Protein AF-A0A3D6BLI2-F1 (afdb_monomer_lite)

Structure (mmCIF, N/CA/C/O backbone):
data_AF-A0A3D6BLI2-F1
#
_entry.id   AF-A0A3D6BLI2-F1
#
loop_
_atom_site.group_PDB
_atom_site.id
_atom_site.type_symbol
_atom_site.label_atom_id
_atom_site.label_alt_id
_atom_site.label_comp_id
_atom_site.label_asym_id
_atom_site.label_entity_id
_atom_site.label_seq_id
_atom_site.pdbx_PDB_ins_code
_atom_site.Cartn_x
_atom_site.Cartn_y
_atom_site.Cartn_z
_atom_site.occupancy
_atom_site.B_iso_or_equiv
_atom_site.auth_seq_id
_atom_site.auth_comp_id
_atom_site.auth_asym_id
_atom_site.auth_atom_id
_atom_site.pdbx_PDB_model_num
ATOM 1 N N . MET A 1 1 ? -1.287 19.576 -14.533 1.00 48.78 1 MET A N 1
ATOM 2 C CA . MET A 1 1 ? -1.249 19.425 -13.070 1.00 48.78 1 MET A CA 1
ATOM 3 C C . MET A 1 1 ? -0.954 17.966 -12.843 1.00 48.78 1 MET A C 1
ATOM 5 O O . MET A 1 1 ? -1.728 17.144 -13.315 1.00 48.78 1 MET A O 1
ATOM 9 N N . GLU A 1 2 ? 0.226 17.670 -12.318 1.00 62.84 2 GLU A N 1
ATOM 10 C CA . GLU A 1 2 ? 0.594 16.312 -11.916 1.00 62.84 2 GLU A CA 1
ATOM 11 C C . GLU A 1 2 ? -0.269 15.971 -10.701 1.00 62.84 2 GLU A C 1
ATOM 13 O O . GLU A 1 2 ? -0.400 16.811 -9.806 1.00 62.84 2 GLU A O 1
ATOM 18 N N . LYS A 1 3 ? -0.963 14.833 -10.735 1.00 70.25 3 LYS A N 1
ATOM 19 C CA . LYS A 1 3 ? -1.835 14.425 -9.630 1.00 70.25 3 LYS A CA 1
ATOM 20 C C . LYS A 1 3 ? -0.951 13.927 -8.498 1.00 70.25 3 LYS A C 1
ATOM 22 O O . LYS A 1 3 ? 0.015 13.215 -8.749 1.00 70.25 3 LYS A O 1
ATOM 27 N N . ASN A 1 4 ? -1.274 14.280 -7.260 1.00 79.06 4 ASN A N 1
ATOM 28 C CA . ASN A 1 4 ? -0.598 13.652 -6.126 1.00 79.06 4 ASN A CA 1
ATOM 29 C C . ASN A 1 4 ? -1.090 12.202 -5.935 1.00 79.06 4 ASN A C 1
ATOM 31 O O . ASN A 1 4 ? -2.113 11.790 -6.490 1.00 79.06 4 ASN A O 1
ATOM 35 N N . ILE A 1 5 ? -0.379 11.426 -5.113 1.00 80.00 5 ILE A N 1
ATOM 36 C CA . ILE A 1 5 ? -0.686 10.006 -4.861 1.00 80.00 5 ILE A CA 1
ATOM 37 C C . ILE A 1 5 ? -2.129 9.814 -4.360 1.00 80.00 5 ILE A C 1
ATOM 39 O O . ILE A 1 5 ? -2.792 8.834 -4.703 1.00 80.00 5 ILE A O 1
ATOM 43 N N . VAL A 1 6 ? -2.641 10.759 -3.569 1.00 80.75 6 VAL A N 1
ATOM 44 C CA . VAL A 1 6 ? -3.995 10.693 -3.004 1.00 80.75 6 VAL A CA 1
ATOM 45 C C . VAL A 1 6 ? -5.055 10.972 -4.072 1.00 80.75 6 VAL A C 1
ATOM 47 O O . VAL A 1 6 ? -6.062 10.271 -4.128 1.00 80.75 6 VAL A O 1
ATOM 50 N N . GLU A 1 7 ? -4.825 11.946 -4.952 1.00 83.25 7 GLU A N 1
ATOM 51 C CA . GLU A 1 7 ? -5.691 12.255 -6.096 1.00 83.25 7 GLU A CA 1
ATOM 52 C C . GLU A 1 7 ? -5.744 11.096 -7.096 1.00 83.25 7 GLU A C 1
ATOM 54 O O . GLU A 1 7 ? -6.812 10.751 -7.597 1.00 83.25 7 GLU A O 1
ATOM 59 N N . LEU A 1 8 ? -4.608 10.446 -7.348 1.00 84.75 8 LEU A N 1
ATOM 60 C CA . LEU A 1 8 ? -4.544 9.256 -8.192 1.00 84.75 8 LEU A CA 1
ATOM 61 C C . LEU A 1 8 ? -5.334 8.081 -7.588 1.00 84.75 8 LEU A C 1
ATOM 63 O O . LEU A 1 8 ? -6.075 7.393 -8.296 1.00 84.75 8 LEU A O 1
ATOM 67 N N . ALA A 1 9 ? -5.216 7.872 -6.273 1.00 83.69 9 ALA A N 1
ATOM 68 C CA . ALA A 1 9 ? -5.985 6.853 -5.564 1.00 83.69 9 ALA A CA 1
ATOM 69 C C . ALA A 1 9 ? -7.493 7.162 -5.555 1.00 83.69 9 ALA A C 1
ATOM 71 O O . ALA A 1 9 ? -8.304 6.247 -5.674 1.00 83.69 9 ALA A O 1
ATOM 72 N N . LEU A 1 10 ? -7.874 8.439 -5.465 1.00 83.38 10 LEU A N 1
ATOM 73 C CA . LEU A 1 10 ? -9.264 8.895 -5.564 1.00 83.38 10 LEU A CA 1
ATOM 74 C C . LEU A 1 10 ? -9.884 8.606 -6.936 1.00 83.38 10 LEU A C 1
ATOM 76 O O . LEU A 1 10 ? -11.042 8.197 -7.009 1.00 83.38 10 LEU A O 1
ATOM 80 N N . ASP A 1 11 ? -9.110 8.777 -8.006 1.00 84.88 11 ASP A N 1
ATOM 81 C CA . ASP A 1 11 ? -9.562 8.524 -9.377 1.00 84.88 11 ASP A CA 1
ATOM 82 C C . ASP A 1 11 ? -9.590 7.035 -9.749 1.00 84.88 11 ASP A C 1
ATOM 84 O O . ASP A 1 11 ? -10.096 6.672 -10.813 1.00 84.88 11 ASP A O 1
ATOM 88 N N . THR A 1 12 ? -9.081 6.161 -8.877 1.00 84.94 12 THR A N 1
ATOM 89 C CA . THR A 1 12 ? -9.042 4.714 -9.092 1.00 84.94 12 THR A CA 1
ATOM 90 C C . THR A 1 12 ? -10.119 4.033 -8.239 1.00 84.94 12 THR A C 1
ATOM 92 O O . THR A 1 12 ? -9.931 3.873 -7.032 1.00 84.94 12 THR A O 1
ATOM 95 N N . PRO A 1 13 ? -11.240 3.557 -8.822 1.00 86.12 13 PRO A N 1
ATOM 96 C CA . PRO A 1 13 ? -12.345 2.971 -8.054 1.00 86.12 13 PRO A CA 1
ATOM 97 C C . PRO A 1 13 ? -11.934 1.785 -7.172 1.00 86.12 13 PRO A C 1
ATOM 99 O O . PRO A 1 13 ? -12.505 1.567 -6.105 1.00 86.12 13 PRO A O 1
ATOM 102 N N . GLU A 1 14 ? -10.917 1.030 -7.591 1.00 86.31 14 GLU A N 1
ATOM 103 C CA . GLU A 1 14 ? -10.371 -0.105 -6.841 1.00 86.31 14 GLU A CA 1
ATOM 104 C C . GLU A 1 14 ? -9.579 0.299 -5.588 1.00 86.31 14 GLU A C 1
ATOM 106 O O . GLU A 1 14 ? -9.281 -0.569 -4.769 1.00 86.31 14 GLU A O 1
ATOM 111 N N . LEU A 1 15 ? -9.258 1.586 -5.420 1.00 87.69 15 LEU A N 1
ATOM 112 C CA . LEU A 1 15 ? -8.501 2.142 -4.294 1.00 87.69 15 LEU A CA 1
ATOM 113 C C . LEU A 1 15 ? -9.369 3.005 -3.364 1.00 87.69 15 LEU A C 1
ATOM 115 O O . LEU A 1 15 ? -8.859 3.608 -2.419 1.00 87.69 15 LEU A O 1
ATOM 119 N N . SER A 1 16 ? -10.690 3.036 -3.556 1.00 87.81 16 SER A N 1
ATOM 120 C CA . SER A 1 16 ? -11.600 3.828 -2.716 1.00 87.81 16 SER A CA 1
ATOM 121 C C . SER A 1 16 ? -11.471 3.507 -1.218 1.00 87.81 16 SER A C 1
ATOM 123 O O . SER A 1 16 ? -11.575 4.396 -0.372 1.00 87.81 16 SER A O 1
ATOM 125 N N . THR A 1 17 ? -11.200 2.242 -0.877 1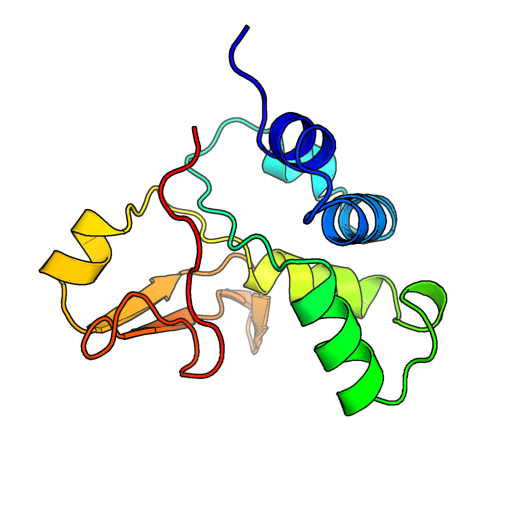.00 88.94 17 THR A N 1
ATOM 126 C CA . THR A 1 17 ? -10.995 1.795 0.513 1.00 88.94 17 THR A CA 1
ATOM 127 C C . THR A 1 17 ? -9.675 2.308 1.088 1.00 88.94 17 THR A C 1
ATOM 129 O O . THR A 1 17 ? -9.623 2.668 2.263 1.00 88.94 17 THR A O 1
ATOM 132 N N . LEU A 1 18 ? -8.629 2.422 0.261 1.00 88.38 18 LEU A N 1
ATOM 133 C CA . LEU A 1 18 ? -7.350 3.013 0.657 1.00 88.38 18 LEU A CA 1
ATOM 134 C C . LEU A 1 18 ? -7.514 4.490 1.017 1.00 88.38 18 LEU A C 1
ATOM 136 O O . LEU A 1 18 ? -7.012 4.929 2.047 1.00 88.38 18 LEU A O 1
ATOM 140 N N . VAL A 1 19 ? -8.252 5.251 0.208 1.00 87.44 19 VAL A N 1
ATOM 141 C CA . VAL A 1 19 ? -8.506 6.675 0.480 1.00 87.44 19 VAL A CA 1
ATOM 142 C C . VAL A 1 19 ? -9.299 6.860 1.775 1.00 87.44 19 VAL A C 1
ATOM 144 O O . VAL A 1 19 ? -8.973 7.728 2.592 1.00 87.44 19 VAL A O 1
ATOM 147 N N . ALA A 1 20 ? -10.315 6.021 1.993 1.00 88.38 20 ALA A N 1
ATOM 148 C CA . ALA A 1 20 ? -11.069 6.015 3.241 1.00 88.38 20 ALA A CA 1
ATOM 149 C C . ALA A 1 20 ? -10.162 5.688 4.439 1.00 88.38 20 ALA A C 1
ATOM 151 O O . ALA A 1 20 ? -10.246 6.349 5.473 1.00 88.38 20 ALA A O 1
ATOM 152 N N . ALA A 1 21 ? -9.251 4.722 4.290 1.00 87.69 21 ALA A N 1
ATOM 153 C CA . ALA A 1 21 ? -8.281 4.376 5.320 1.00 87.69 21 ALA A CA 1
ATOM 154 C C . ALA A 1 21 ? -7.300 5.525 5.614 1.00 87.69 21 ALA A C 1
ATOM 156 O O . ALA A 1 21 ? -7.106 5.870 6.776 1.00 87.69 21 ALA A O 1
ATOM 157 N N . LEU A 1 22 ? -6.742 6.166 4.582 1.00 86.38 22 LEU A N 1
ATOM 158 C CA . LEU A 1 22 ? -5.834 7.314 4.714 1.00 86.38 22 LEU A CA 1
ATOM 159 C C . LEU A 1 22 ? -6.490 8.501 5.420 1.00 86.38 22 LEU A C 1
ATOM 161 O O . LEU A 1 22 ? -5.833 9.199 6.186 1.00 86.38 22 LEU A O 1
ATOM 165 N N . SER A 1 23 ? -7.786 8.707 5.182 1.00 85.56 23 SER A N 1
ATOM 166 C CA . SER A 1 23 ? -8.564 9.770 5.825 1.00 85.56 23 SER A CA 1
ATOM 167 C C . SER A 1 23 ? -8.886 9.473 7.295 1.00 85.56 23 SER A C 1
ATOM 169 O O . SER A 1 23 ? -9.134 10.402 8.060 1.00 85.56 23 SER A O 1
ATOM 171 N N . ARG A 1 24 ? -8.906 8.192 7.695 1.00 86.50 24 ARG A N 1
ATOM 172 C CA . ARG A 1 24 ? -9.149 7.756 9.084 1.00 86.50 24 ARG A CA 1
ATOM 173 C C . ARG A 1 24 ? -7.869 7.576 9.892 1.00 86.50 24 ARG A C 1
ATOM 175 O O . ARG A 1 24 ? -7.933 7.590 11.114 1.00 86.50 24 ARG A O 1
ATOM 182 N N . ALA A 1 25 ? -6.743 7.340 9.232 1.00 85.12 25 ALA A N 1
ATOM 183 C CA . ALA A 1 25 ? -5.478 7.110 9.900 1.00 85.12 25 ALA A CA 1
ATOM 184 C C . ALA A 1 25 ? -4.957 8.377 10.595 1.00 85.12 25 ALA A C 1
ATOM 186 O O . ALA A 1 25 ? -5.048 9.495 10.082 1.00 85.12 25 ALA A O 1
ATOM 187 N N . ASP A 1 26 ? -4.371 8.172 11.766 1.00 78.12 26 ASP A N 1
ATOM 188 C CA . ASP A 1 26 ? -3.679 9.187 12.540 1.00 78.12 26 ASP A CA 1
ATOM 189 C C . ASP A 1 26 ? -2.350 9.591 11.876 1.00 78.12 26 ASP A C 1
ATOM 191 O O . ASP A 1 26 ? -1.757 8.871 11.073 1.00 78.12 26 ASP A O 1
ATOM 195 N N . GLY A 1 27 ? -1.851 10.783 12.208 1.00 73.44 27 GLY A N 1
ATOM 196 C CA . GLY A 1 27 ? -0.555 11.257 11.704 1.00 73.44 27 GLY A CA 1
ATOM 197 C C . GLY A 1 27 ? -0.598 11.930 10.330 1.00 73.44 27 GLY A C 1
ATOM 198 O O . GLY A 1 27 ? 0.454 12.258 9.788 1.00 73.44 27 GLY A O 1
ATOM 199 N N . ASN A 1 28 ? -1.794 12.210 9.799 1.00 77.69 28 ASN A N 1
ATOM 200 C CA . ASN A 1 28 ? -1.985 13.022 8.593 1.00 77.69 28 ASN A CA 1
ATOM 201 C C . ASN A 1 28 ? -1.236 12.463 7.367 1.00 77.69 28 ASN A C 1
ATOM 203 O O . ASN A 1 28 ? -0.528 13.184 6.657 1.00 77.69 28 ASN A O 1
ATOM 207 N N . LEU A 1 29 ? -1.407 11.160 7.117 1.00 80.88 29 LEU A N 1
ATOM 208 C CA . LEU A 1 29 ? -0.772 10.477 5.987 1.00 80.88 29 LEU A CA 1
ATOM 209 C C . LEU A 1 29 ? -1.125 11.112 4.640 1.00 80.88 29 LEU A C 1
ATOM 211 O O . LEU A 1 29 ? -0.280 11.138 3.756 1.00 80.88 29 LEU A O 1
ATOM 215 N N . VAL A 1 30 ? -2.332 11.666 4.491 1.00 82.19 30 VAL A N 1
ATOM 216 C CA . VAL A 1 30 ? -2.740 12.390 3.278 1.00 82.19 30 VAL A CA 1
ATOM 217 C C . VAL A 1 30 ? -1.765 13.525 2.968 1.00 82.19 30 VAL A C 1
ATOM 219 O O . VAL A 1 30 ? -1.265 13.605 1.847 1.00 82.19 30 VAL A O 1
ATOM 222 N N . ASN A 1 31 ? -1.427 14.364 3.952 1.00 81.06 31 ASN A N 1
ATOM 223 C CA . ASN A 1 31 ? -0.470 15.447 3.734 1.00 81.06 31 ASN A CA 1
ATOM 224 C C . ASN A 1 31 ? 0.966 14.936 3.579 1.00 81.06 31 ASN A C 1
ATOM 226 O O . ASN A 1 31 ? 1.723 15.526 2.815 1.00 81.06 31 ASN A O 1
ATOM 230 N N . VAL A 1 32 ? 1.345 13.856 4.273 1.00 80.75 32 VAL A N 1
ATOM 231 C CA . VAL A 1 32 ? 2.680 13.246 4.132 1.00 80.75 32 VAL A CA 1
ATOM 232 C C . VAL A 1 32 ? 2.887 12.723 2.710 1.00 80.75 32 VAL A C 1
ATOM 234 O O . VAL A 1 32 ? 3.889 13.049 2.081 1.00 80.75 32 VAL A O 1
ATOM 237 N N . LEU A 1 33 ? 1.911 11.983 2.178 1.00 79.44 33 LEU A N 1
ATOM 238 C CA . LEU A 1 33 ? 1.935 11.422 0.824 1.00 79.44 33 LEU A CA 1
ATOM 239 C C . LEU A 1 33 ? 1.705 12.467 -0.273 1.00 79.44 33 LEU A C 1
ATOM 241 O O . LEU A 1 33 ? 2.025 12.218 -1.430 1.00 79.44 33 LEU A O 1
ATOM 245 N N . SER A 1 34 ? 1.168 13.633 0.087 1.00 79.69 34 SER A N 1
ATOM 246 C CA . SER A 1 34 ? 1.078 14.800 -0.800 1.00 79.69 34 SER A CA 1
ATOM 247 C C . SER A 1 34 ? 2.313 15.710 -0.715 1.00 79.69 34 SER A C 1
ATOM 249 O O . SER A 1 34 ? 2.366 16.735 -1.391 1.00 79.69 34 SER A O 1
ATOM 251 N N . GLY A 1 35 ? 3.277 15.391 0.156 1.00 76.44 35 GLY A N 1
ATOM 252 C CA . GLY A 1 35 ? 4.480 16.184 0.383 1.00 76.44 35 GLY A CA 1
ATOM 253 C C . GLY A 1 35 ? 5.571 15.963 -0.667 1.00 76.44 35 GLY A C 1
ATOM 254 O O . GLY A 1 35 ? 5.514 15.051 -1.487 1.00 76.44 35 GLY A O 1
ATOM 255 N N . ASN A 1 36 ? 6.618 16.791 -0.604 1.00 64.19 36 ASN A N 1
ATOM 256 C CA . ASN A 1 36 ? 7.768 16.692 -1.501 1.00 64.19 36 ASN A CA 1
ATOM 257 C C . ASN A 1 36 ? 8.733 15.599 -1.023 1.00 64.19 36 ASN A C 1
ATOM 259 O O . ASN A 1 36 ? 9.565 15.834 -0.146 1.00 64.19 36 ASN A O 1
ATOM 263 N N . GLY A 1 37 ? 8.646 14.418 -1.622 1.00 65.88 37 GLY A N 1
ATOM 264 C CA . GLY A 1 37 ? 9.621 13.351 -1.446 1.00 65.88 37 GLY A CA 1
ATOM 265 C C . GLY A 1 37 ? 9.380 12.228 -2.448 1.00 65.88 37 GLY A C 1
ATOM 266 O O . GLY A 1 37 ? 8.241 12.037 -2.874 1.00 65.88 37 GLY A O 1
ATOM 267 N N . PRO A 1 38 ? 10.425 11.486 -2.847 1.00 80.50 38 PRO A N 1
ATOM 268 C CA . PRO A 1 38 ? 10.213 10.249 -3.574 1.00 80.50 38 PRO A CA 1
ATOM 269 C C . PRO A 1 38 ? 9.552 9.241 -2.628 1.00 80.50 38 PRO A C 1
ATOM 271 O O . PRO A 1 38 ? 10.181 8.745 -1.688 1.00 80.50 38 PRO A O 1
ATOM 274 N N . PHE A 1 39 ? 8.271 8.971 -2.863 1.00 84.94 39 PHE A N 1
ATOM 275 C CA . PHE A 1 39 ? 7.502 7.976 -2.130 1.00 84.94 39 PHE A CA 1
ATOM 276 C C . PHE A 1 39 ? 6.985 6.932 -3.105 1.00 84.94 39 PHE A C 1
ATOM 278 O O . PHE A 1 39 ? 6.301 7.264 -4.069 1.00 84.94 39 PHE A O 1
ATOM 285 N N . THR A 1 40 ? 7.246 5.666 -2.800 1.00 86.62 40 THR A N 1
ATOM 286 C CA . THR A 1 40 ? 6.589 4.551 -3.479 1.00 86.62 40 THR A CA 1
ATOM 287 C C . THR A 1 40 ? 5.517 4.007 -2.546 1.00 86.62 40 THR A C 1
ATOM 289 O O . THR A 1 40 ? 5.827 3.505 -1.464 1.00 86.62 40 THR A O 1
ATOM 292 N N . VAL A 1 41 ? 4.247 4.133 -2.937 1.00 87.12 41 VAL A N 1
ATOM 293 C CA . VAL A 1 41 ? 3.109 3.652 -2.141 1.00 87.12 41 VAL A CA 1
ATOM 294 C C . VAL A 1 41 ? 2.591 2.347 -2.722 1.00 87.12 41 VAL A C 1
ATOM 296 O O . VAL A 1 41 ? 2.110 2.284 -3.851 1.00 87.12 41 VAL A O 1
ATOM 299 N N . LEU A 1 42 ? 2.651 1.296 -1.913 1.00 87.44 42 LEU A N 1
ATOM 300 C CA . LEU A 1 42 ? 2.023 0.017 -2.194 1.00 87.44 42 LEU A CA 1
ATOM 301 C C . LEU A 1 42 ? 0.527 0.164 -1.918 1.00 87.44 42 LEU A C 1
ATOM 303 O O . LEU A 1 42 ? 0.099 0.067 -0.775 1.00 87.44 42 LEU A O 1
ATOM 307 N N . ALA A 1 43 ? -0.264 0.448 -2.949 1.00 87.12 43 ALA A N 1
ATOM 308 C CA . ALA A 1 43 ? -1.695 0.706 -2.818 1.00 87.12 43 ALA A CA 1
ATOM 309 C C . ALA A 1 43 ? -2.517 -0.604 -2.859 1.00 87.12 43 ALA A C 1
ATOM 311 O O . ALA A 1 43 ? -2.737 -1.146 -3.945 1.00 87.12 43 ALA A O 1
ATOM 312 N N . PRO A 1 44 ? -2.984 -1.151 -1.716 1.00 86.38 44 PRO A N 1
ATOM 313 C CA . PRO A 1 44 ? -3.851 -2.326 -1.713 1.00 86.38 44 PRO A CA 1
ATOM 314 C C . PRO A 1 44 ? -5.220 -2.021 -2.327 1.00 86.38 44 PRO A C 1
ATOM 316 O O . PRO A 1 44 ? -5.830 -0.983 -2.062 1.00 86.38 44 PRO A O 1
ATOM 319 N N . THR A 1 45 ? -5.734 -2.973 -3.105 1.00 89.06 45 THR A N 1
ATOM 320 C CA . THR A 1 45 ? -7.075 -2.892 -3.691 1.00 89.06 45 THR A CA 1
ATOM 321 C C . THR A 1 45 ? -8.166 -3.105 -2.642 1.00 89.06 45 THR A C 1
ATOM 323 O O . THR A 1 45 ? -7.944 -3.684 -1.575 1.00 89.06 45 THR A O 1
ATOM 326 N N . ASN A 1 46 ? -9.397 -2.718 -2.977 1.00 89.12 46 ASN A N 1
ATOM 327 C CA . ASN A 1 46 ? -10.591 -2.993 -2.174 1.00 89.12 46 ASN A CA 1
ATOM 328 C C . ASN A 1 46 ? -10.717 -4.486 -1.808 1.00 89.12 46 ASN A C 1
ATOM 330 O O . ASN A 1 46 ? -11.116 -4.821 -0.694 1.00 89.12 46 ASN A O 1
ATOM 334 N N . ALA A 1 47 ? -10.330 -5.388 -2.719 1.00 87.81 47 ALA A N 1
ATOM 335 C CA . ALA A 1 47 ? -10.331 -6.828 -2.467 1.00 87.81 47 ALA A CA 1
ATOM 336 C C . ALA A 1 47 ? -9.287 -7.238 -1.414 1.00 87.81 47 ALA A C 1
ATOM 338 O O . ALA A 1 47 ? -9.596 -8.037 -0.530 1.00 87.81 47 ALA A O 1
ATOM 339 N N . ALA A 1 48 ? -8.082 -6.660 -1.462 1.00 86.56 48 ALA A N 1
ATOM 340 C CA . ALA A 1 48 ? -7.041 -6.907 -0.465 1.00 86.56 48 ALA A CA 1
ATOM 341 C C . ALA A 1 48 ? -7.456 -6.407 0.929 1.00 86.56 48 ALA A C 1
ATOM 343 O O . ALA A 1 48 ? -7.258 -7.112 1.918 1.00 86.56 48 ALA A O 1
ATOM 344 N N . PHE A 1 49 ? -8.108 -5.241 1.013 1.00 87.12 49 PHE A N 1
ATOM 345 C CA . PHE A 1 49 ? -8.691 -4.764 2.270 1.00 87.12 49 PHE A CA 1
ATOM 346 C C . PHE A 1 49 ? -9.780 -5.697 2.793 1.00 87.12 49 PHE A C 1
ATOM 348 O O . PHE A 1 49 ? -9.786 -6.018 3.978 1.00 87.12 49 PHE A O 1
ATOM 355 N N . SER A 1 50 ? -10.686 -6.161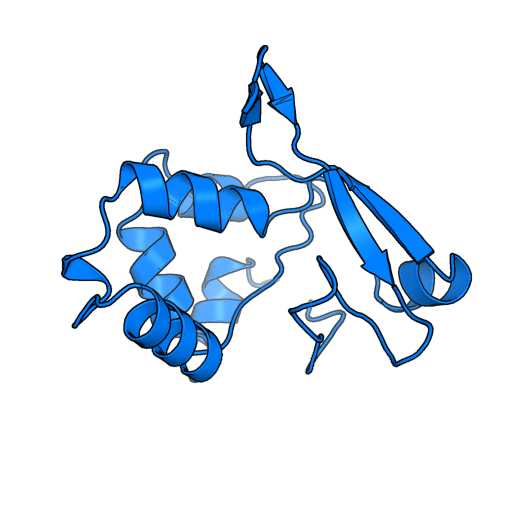 1.928 1.00 88.81 50 SER A N 1
ATOM 356 C CA . SER A 1 50 ? -11.733 -7.099 2.339 1.00 88.81 50 SER A CA 1
ATOM 357 C C . SER A 1 50 ? -11.152 -8.411 2.871 1.00 88.81 50 SER A C 1
ATOM 359 O O . SER A 1 50 ? -11.674 -8.939 3.850 1.00 88.81 50 SER A O 1
ATOM 361 N N . ALA A 1 51 ? -10.082 -8.923 2.253 1.00 88.38 51 ALA A N 1
ATOM 362 C CA . ALA A 1 51 ? -9.379 -10.111 2.730 1.00 88.38 51 ALA A CA 1
ATOM 363 C C . ALA A 1 51 ? -8.729 -9.865 4.100 1.00 88.38 51 ALA A C 1
ATOM 365 O O . ALA A 1 51 ? -8.958 -10.632 5.028 1.00 88.38 51 ALA A O 1
ATOM 366 N N . PHE A 1 52 ? -8.018 -8.743 4.266 1.00 85.62 52 PHE A N 1
ATOM 367 C CA . PHE A 1 52 ? -7.426 -8.359 5.550 1.00 85.62 52 PHE A CA 1
ATOM 368 C C . PHE A 1 52 ? -8.472 -8.258 6.670 1.00 85.62 52 PHE A C 1
ATOM 370 O O . PHE A 1 52 ? -8.255 -8.772 7.768 1.00 85.62 52 PHE A O 1
ATOM 377 N N . LEU A 1 53 ? -9.607 -7.607 6.404 1.00 88.06 53 LEU A N 1
ATOM 378 C CA . LEU A 1 53 ? -10.689 -7.462 7.377 1.00 88.06 53 LEU A CA 1
ATOM 379 C C . LEU A 1 53 ? -11.262 -8.830 7.772 1.00 88.06 53 LEU A C 1
ATOM 381 O O . LEU A 1 53 ? -11.395 -9.105 8.962 1.00 88.06 53 LEU A O 1
ATOM 385 N N . ALA A 1 54 ? -11.522 -9.704 6.794 1.00 88.38 54 ALA A N 1
ATOM 386 C CA . ALA A 1 54 ? -12.017 -11.056 7.044 1.00 88.38 54 ALA A CA 1
ATOM 387 C C . ALA A 1 54 ? -11.027 -11.898 7.869 1.00 88.38 54 ALA A C 1
ATOM 389 O O . ALA A 1 54 ? -11.433 -12.518 8.852 1.00 88.38 54 ALA A O 1
ATOM 390 N N . ASP A 1 55 ? -9.737 -11.860 7.525 1.00 87.38 55 ASP A N 1
ATOM 391 C CA . ASP A 1 55 ? -8.683 -12.616 8.212 1.00 87.38 55 ASP A CA 1
ATOM 392 C C . ASP A 1 55 ? -8.473 -12.154 9.662 1.00 87.38 55 ASP A C 1
ATOM 394 O O . ASP A 1 55 ? -8.128 -12.955 10.530 1.00 87.38 55 ASP A O 1
ATOM 398 N N . ASN A 1 56 ? -8.714 -10.870 9.946 1.00 85.12 56 ASN A N 1
ATOM 399 C CA . ASN A 1 56 ? -8.579 -10.292 11.286 1.00 85.12 56 ASN A CA 1
ATOM 400 C C . ASN A 1 56 ? -9.911 -10.218 12.058 1.00 85.12 56 ASN A C 1
ATOM 402 O O . ASN A 1 56 ? -9.942 -9.724 13.184 1.00 85.12 56 ASN A O 1
ATOM 406 N N . GLY A 1 57 ? -11.015 -10.705 11.481 1.00 87.25 57 GLY A N 1
ATOM 407 C CA . GLY A 1 57 ? -12.334 -10.697 12.120 1.00 87.25 57 GLY A CA 1
ATOM 408 C C . GLY A 1 57 ? -12.985 -9.313 12.232 1.00 87.25 57 GLY A C 1
ATOM 409 O O . GLY A 1 57 ? -13.910 -9.134 13.026 1.00 87.25 57 GLY A O 1
ATOM 410 N N . PHE A 1 58 ? -12.532 -8.335 11.447 1.00 87.38 58 PHE A N 1
ATOM 411 C CA . PHE A 1 58 ? -13.148 -7.015 11.364 1.00 87.38 58 PHE A CA 1
ATOM 412 C C . PHE A 1 58 ? -14.283 -7.020 10.333 1.00 87.38 58 PHE A C 1
ATOM 414 O O . PHE A 1 58 ? -14.130 -7.467 9.201 1.00 87.38 58 PHE A O 1
ATOM 421 N N . SER A 1 59 ? -15.439 -6.481 10.711 1.00 83.44 59 SER A N 1
ATOM 422 C CA . SER A 1 59 ? -16.605 -6.344 9.825 1.00 83.44 59 SER A CA 1
ATOM 423 C C . SER A 1 59 ? -16.498 -5.138 8.887 1.00 83.44 59 SER A C 1
ATOM 425 O O . SER A 1 59 ? -17.111 -5.121 7.823 1.00 83.44 59 SER A O 1
ATOM 427 N N . SER A 1 60 ? -15.738 -4.114 9.277 1.00 84.38 60 SER A N 1
ATOM 428 C CA . SER A 1 60 ? -15.469 -2.930 8.463 1.00 84.38 60 SER A CA 1
ATOM 429 C C . SER A 1 60 ? -14.156 -2.276 8.886 1.00 84.38 60 SER A C 1
ATOM 431 O O . SER A 1 60 ? -13.659 -2.522 9.988 1.00 84.38 60 SER A O 1
ATOM 433 N N . LEU A 1 61 ? -13.627 -1.387 8.036 1.00 83.81 61 LEU A N 1
ATOM 434 C CA . LEU A 1 61 ? -12.505 -0.515 8.402 1.00 83.81 61 LEU A CA 1
ATOM 435 C C . LEU A 1 61 ? -12.769 0.251 9.702 1.00 83.81 61 LEU A C 1
ATOM 437 O O . LEU A 1 61 ? -11.823 0.557 10.420 1.00 83.81 61 LEU A O 1
ATOM 441 N N . ASP A 1 62 ? -14.034 0.538 10.027 1.00 83.56 62 ASP A N 1
ATOM 442 C CA . ASP A 1 62 ? -14.375 1.319 11.212 1.00 83.56 62 ASP A CA 1
ATOM 443 C C . ASP A 1 62 ? -14.018 0.641 12.529 1.00 83.56 62 ASP A C 1
ATOM 445 O O . ASP A 1 62 ? -13.774 1.324 13.523 1.00 83.56 62 ASP A O 1
ATOM 449 N N . GLN A 1 63 ? -13.948 -0.689 12.521 1.00 86.56 63 GLN A N 1
ATOM 450 C CA . GLN A 1 63 ? -13.551 -1.483 13.679 1.00 86.56 63 GLN A CA 1
ATOM 451 C C . GLN A 1 63 ? -12.033 -1.560 13.859 1.00 86.56 63 GLN A C 1
ATOM 453 O O . GLN A 1 63 ? -11.575 -1.965 14.926 1.00 86.56 63 GLN A O 1
ATOM 458 N N . VAL A 1 64 ? -11.260 -1.175 12.840 1.00 84.69 64 VAL A N 1
ATOM 459 C CA . VAL A 1 64 ? -9.801 -1.135 12.917 1.00 84.69 64 VAL A CA 1
ATOM 460 C C . VAL A 1 64 ? -9.388 0.138 13.666 1.00 84.69 64 VAL A C 1
ATOM 462 O O . VAL A 1 64 ? -9.781 1.234 13.246 1.00 84.69 64 VAL A O 1
ATOM 465 N N . PRO A 1 65 ? -8.603 0.022 14.754 1.00 88.44 65 PRO A N 1
ATOM 466 C CA . PRO A 1 65 ? -8.056 1.174 15.464 1.00 88.44 65 PRO A CA 1
ATOM 467 C C . PRO A 1 65 ? -7.242 2.085 14.533 1.00 88.44 65 PRO A C 1
ATOM 469 O O . PRO A 1 65 ? -6.501 1.603 13.674 1.00 88.44 65 PRO A O 1
ATOM 472 N N . THR A 1 66 ? -7.392 3.403 14.674 1.00 86.44 66 THR A N 1
ATOM 473 C CA . THR A 1 66 ? -6.769 4.394 13.778 1.00 86.44 66 THR A CA 1
ATOM 474 C C . THR A 1 66 ? -5.247 4.417 13.901 1.00 86.44 66 THR A C 1
ATOM 476 O O . THR A 1 66 ? -4.554 4.576 12.897 1.00 86.44 66 THR A O 1
ATOM 479 N N . ASP A 1 67 ? -4.710 4.156 15.089 1.00 84.38 67 ASP A N 1
ATOM 480 C CA . ASP A 1 67 ? -3.280 4.009 15.366 1.00 84.38 67 ASP A CA 1
ATOM 481 C C . ASP A 1 67 ? -2.681 2.798 14.632 1.00 84.38 67 ASP A C 1
ATOM 483 O O . ASP A 1 67 ? -1.657 2.911 13.950 1.00 84.38 67 ASP A O 1
ATOM 487 N N . VAL A 1 68 ? -3.370 1.656 14.693 1.00 84.19 68 VAL A N 1
ATOM 488 C CA . VAL A 1 68 ? -3.001 0.436 13.964 1.00 84.19 68 VAL A CA 1
ATOM 489 C C . VAL A 1 68 ? -3.094 0.672 12.461 1.00 84.19 68 VAL A C 1
ATOM 491 O O . VAL A 1 68 ? -2.174 0.320 11.724 1.00 84.19 68 VAL A O 1
ATOM 494 N N . LEU A 1 69 ? -4.168 1.317 12.000 1.00 85.50 69 LEU A N 1
ATOM 495 C CA . LEU A 1 69 ? -4.356 1.656 10.593 1.00 85.50 69 LEU A CA 1
ATOM 496 C C . LEU A 1 69 ? -3.209 2.530 10.074 1.00 85.50 69 LEU A C 1
ATOM 498 O O . LEU A 1 69 ? -2.683 2.272 8.996 1.00 85.50 69 LEU A O 1
ATOM 502 N N . SER A 1 70 ? -2.772 3.506 10.866 1.00 85.62 70 SER A N 1
ATOM 503 C CA . SER A 1 70 ? -1.645 4.382 10.529 1.00 85.62 70 SER A CA 1
ATOM 504 C C . SER A 1 70 ? -0.357 3.595 10.341 1.00 85.62 70 SER A C 1
ATOM 506 O O . SER A 1 70 ? 0.314 3.754 9.327 1.00 85.62 70 SER A O 1
ATOM 508 N N . GLN A 1 71 ? -0.033 2.700 11.278 1.00 83.50 71 GLN A N 1
ATOM 509 C CA . GLN A 1 71 ? 1.160 1.855 11.180 1.00 83.50 71 GLN A CA 1
ATOM 510 C C . GLN A 1 71 ? 1.100 0.911 9.977 1.00 83.50 71 GLN A C 1
ATOM 512 O O . GLN A 1 71 ? 2.091 0.757 9.263 1.00 83.50 71 GLN A O 1
ATOM 517 N N . ILE A 1 72 ? -0.069 0.322 9.707 1.00 85.06 72 ILE A N 1
ATOM 518 C CA . ILE A 1 72 ? -0.275 -0.519 8.525 1.00 85.06 72 ILE A CA 1
ATOM 519 C C . ILE A 1 72 ? -0.044 0.299 7.256 1.00 85.06 72 ILE A C 1
ATOM 521 O O . ILE A 1 72 ? 0.705 -0.143 6.388 1.00 85.06 72 ILE A O 1
ATOM 525 N N . LEU A 1 73 ? -0.639 1.488 7.138 1.00 86.94 73 LEU A N 1
ATOM 526 C CA . LEU A 1 73 ? -0.475 2.336 5.958 1.00 86.94 73 LEU A CA 1
ATOM 527 C C . LEU A 1 73 ? 0.975 2.804 5.797 1.00 86.94 73 LEU A C 1
ATOM 529 O O . LEU A 1 73 ? 1.504 2.709 4.698 1.00 86.94 73 LEU A O 1
ATOM 533 N N . LEU A 1 74 ? 1.662 3.198 6.874 1.00 85.62 74 LEU A N 1
ATOM 534 C CA . LEU A 1 74 ? 3.093 3.534 6.835 1.00 85.62 74 LEU A CA 1
ATOM 535 C C . LEU A 1 74 ? 3.963 2.352 6.382 1.00 85.62 74 LEU A C 1
ATOM 537 O O . LEU A 1 74 ? 4.985 2.551 5.727 1.00 85.62 74 LEU A O 1
ATOM 541 N N . ASN A 1 75 ? 3.557 1.117 6.682 1.00 86.06 75 ASN A N 1
ATOM 542 C CA . ASN A 1 75 ? 4.252 -0.085 6.218 1.00 86.06 75 ASN A CA 1
ATOM 543 C C . ASN A 1 75 ? 4.047 -0.346 4.717 1.00 86.06 75 ASN A C 1
ATOM 545 O O . ASN A 1 75 ? 4.761 -1.151 4.133 1.00 86.06 75 ASN A O 1
ATOM 549 N N . HIS A 1 76 ? 3.089 0.333 4.088 1.00 87.50 76 HIS A N 1
ATOM 550 C CA . HIS A 1 76 ? 2.889 0.323 2.641 1.00 87.50 76 HIS A CA 1
ATOM 551 C C . HIS A 1 76 ? 3.600 1.487 1.940 1.00 87.50 76 HIS A C 1
ATOM 553 O O . HIS A 1 76 ? 3.559 1.574 0.717 1.00 87.50 76 HIS A O 1
ATOM 559 N N . VAL A 1 77 ? 4.262 2.375 2.682 1.00 87.50 77 VAL A N 1
ATOM 560 C CA . VAL A 1 77 ? 5.015 3.496 2.115 1.00 87.50 77 VAL A CA 1
ATOM 561 C C . VAL A 1 77 ? 6.498 3.164 2.162 1.00 87.50 77 VAL A C 1
ATOM 563 O O . VAL A 1 77 ? 7.050 2.903 3.228 1.00 87.50 77 VAL A O 1
ATOM 566 N N . ILE A 1 78 ? 7.159 3.211 1.014 1.00 86.69 78 ILE A N 1
ATOM 567 C CA . ILE A 1 78 ? 8.613 3.133 0.891 1.00 86.69 78 ILE A CA 1
ATOM 568 C C . ILE A 1 78 ? 9.121 4.560 0.689 1.00 86.69 78 ILE A C 1
ATOM 570 O O . ILE A 1 78 ? 8.699 5.251 -0.238 1.00 86.69 78 ILE A O 1
ATOM 574 N N . MET A 1 79 ? 10.034 5.012 1.553 1.00 82.00 79 MET A N 1
ATOM 575 C CA . MET A 1 79 ? 10.627 6.360 1.480 1.00 82.00 79 MET A CA 1
ATOM 576 C C . MET A 1 79 ? 11.771 6.416 0.453 1.00 82.00 79 MET A C 1
ATOM 578 O O . MET A 1 79 ? 12.899 6.802 0.767 1.00 82.00 79 MET A O 1
ATOM 582 N N . SER A 1 80 ? 11.504 5.924 -0.753 1.00 82.06 80 SER A N 1
ATOM 583 C CA . SER A 1 80 ? 12.432 5.872 -1.878 1.00 82.06 80 SER A CA 1
ATOM 584 C C . SER A 1 80 ? 11.641 5.716 -3.178 1.00 82.06 80 SER A C 1
ATOM 586 O O . SER A 1 80 ? 10.538 5.165 -3.167 1.00 82.06 80 SER A O 1
ATOM 588 N N . ASP A 1 81 ? 12.207 6.199 -4.279 1.00 83.38 81 ASP A N 1
ATOM 589 C CA . ASP A 1 81 ? 11.682 5.979 -5.625 1.00 83.38 81 ASP A CA 1
ATOM 590 C C . ASP A 1 81 ? 12.194 4.623 -6.102 1.00 83.38 81 ASP A C 1
ATOM 592 O O . ASP A 1 81 ? 13.401 4.436 -6.273 1.00 83.38 81 ASP A O 1
ATOM 596 N N . VAL A 1 82 ? 11.294 3.648 -6.179 1.00 84.19 82 VAL A N 1
ATOM 597 C CA . VAL A 1 82 ? 11.635 2.273 -6.524 1.00 84.19 82 VAL A CA 1
ATOM 598 C C . VAL A 1 82 ? 10.622 1.783 -7.540 1.00 84.19 82 VAL A C 1
ATOM 600 O O . VAL A 1 82 ? 9.469 1.516 -7.198 1.00 84.19 82 VAL A O 1
ATOM 603 N N . THR A 1 83 ? 11.068 1.629 -8.783 1.00 86.69 83 THR A N 1
ATOM 604 C CA . THR A 1 83 ? 10.211 1.112 -9.850 1.00 86.69 83 THR A CA 1
ATOM 605 C C . THR A 1 83 ? 10.169 -0.411 -9.830 1.00 86.69 83 THR A C 1
ATOM 607 O O . THR A 1 83 ? 11.070 -1.084 -9.312 1.00 86.69 83 THR A O 1
ATOM 610 N N . SER A 1 84 ? 9.152 -0.997 -10.461 1.00 85.44 84 SER A N 1
ATOM 611 C CA . SER A 1 84 ? 9.115 -2.448 -10.664 1.00 85.44 84 SER A CA 1
ATOM 612 C C . SER A 1 84 ? 10.344 -2.957 -11.418 1.00 85.44 84 SER A C 1
ATOM 614 O O . SER A 1 84 ? 10.846 -4.038 -11.113 1.00 85.44 84 SER A O 1
ATOM 616 N N . SER A 1 85 ? 10.869 -2.160 -12.352 1.00 86.06 85 SER A N 1
ATOM 617 C CA . SER A 1 85 ? 12.055 -2.507 -13.131 1.00 86.06 85 SER A CA 1
ATOM 618 C C . SER A 1 85 ? 13.320 -2.596 -12.273 1.00 86.06 85 SER A C 1
ATOM 620 O O . SER A 1 85 ? 14.093 -3.542 -12.438 1.00 86.06 85 SER A O 1
ATOM 622 N N . ASP A 1 86 ? 13.478 -1.700 -11.293 1.00 87.44 86 ASP A N 1
ATOM 623 C CA . ASP A 1 86 ? 14.593 -1.730 -10.340 1.00 87.44 86 ASP A CA 1
ATOM 624 C C . ASP A 1 86 ? 14.523 -2.972 -9.447 1.00 87.44 86 ASP A C 1
ATOM 626 O O . ASP A 1 86 ? 15.529 -3.649 -9.221 1.00 87.44 86 ASP A O 1
ATOM 630 N N . LEU A 1 87 ? 13.318 -3.316 -8.981 1.00 86.19 87 LEU A N 1
ATOM 631 C CA . LEU A 1 87 ? 13.088 -4.511 -8.165 1.00 86.19 87 LEU A CA 1
ATOM 632 C C . LEU A 1 87 ? 13.383 -5.790 -8.949 1.00 86.19 87 LEU A C 1
ATOM 634 O O . LEU A 1 87 ? 14.031 -6.696 -8.423 1.00 86.19 87 LEU A O 1
ATOM 638 N N . ILE A 1 88 ? 12.933 -5.861 -10.206 1.00 86.56 88 ILE A N 1
ATOM 639 C CA . ILE A 1 88 ? 13.169 -7.012 -11.087 1.00 86.56 88 ILE A CA 1
ATOM 640 C C . ILE A 1 88 ? 14.664 -7.163 -11.374 1.00 86.56 88 ILE A C 1
ATOM 642 O O . ILE A 1 88 ? 15.188 -8.274 -11.320 1.00 86.56 88 ILE A O 1
ATOM 646 N N . ALA A 1 89 ? 15.371 -6.058 -11.625 1.00 87.94 89 ALA A N 1
ATOM 647 C CA . ALA A 1 89 ? 16.818 -6.077 -11.816 1.00 87.94 89 ALA A CA 1
ATOM 648 C C . ALA A 1 89 ? 17.568 -6.542 -10.554 1.00 87.94 89 ALA A C 1
ATOM 650 O O . ALA A 1 89 ? 18.584 -7.232 -10.661 1.00 87.94 89 ALA A O 1
ATOM 651 N N . ALA A 1 90 ? 17.060 -6.205 -9.364 1.00 87.12 90 ALA A N 1
ATOM 652 C CA . ALA A 1 90 ? 17.614 -6.650 -8.088 1.00 87.12 90 ALA A CA 1
ATOM 653 C C . ALA A 1 90 ? 17.290 -8.120 -7.750 1.00 87.12 90 ALA A C 1
ATOM 655 O O . ALA A 1 90 ? 17.994 -8.735 -6.946 1.00 87.12 90 ALA A O 1
ATOM 656 N N . GLY A 1 91 ? 16.242 -8.703 -8.338 1.00 88.31 91 GLY A N 1
ATOM 657 C CA . GLY A 1 91 ? 15.810 -10.078 -8.084 1.00 88.31 91 GLY A CA 1
ATOM 658 C C . GLY A 1 91 ? 15.042 -10.225 -6.767 1.00 88.31 91 GLY A C 1
ATOM 659 O O . GLY A 1 91 ? 13.847 -10.511 -6.769 1.00 88.31 91 GLY A O 1
ATOM 660 N N . SER A 1 92 ? 15.700 -10.015 -5.630 1.00 88.56 92 SER A N 1
ATOM 661 C CA . SER A 1 92 ? 15.070 -10.054 -4.302 1.00 88.56 92 SER A CA 1
ATOM 662 C C . SER A 1 92 ? 15.878 -9.237 -3.301 1.00 88.56 92 SER A C 1
ATOM 664 O O . SER A 1 92 ? 17.104 -9.169 -3.410 1.00 88.56 92 SER A O 1
ATOM 666 N N . GLY A 1 93 ? 15.228 -8.655 -2.299 1.00 88.31 93 GLY A N 1
ATOM 667 C CA . GLY A 1 93 ? 15.915 -7.826 -1.318 1.00 88.31 93 GLY A CA 1
ATOM 668 C C . GLY A 1 93 ? 14.987 -7.208 -0.283 1.00 88.31 93 GLY A C 1
ATOM 669 O O . GLY A 1 93 ? 13.888 -7.694 -0.034 1.00 88.31 93 GLY A O 1
ATOM 670 N N . TYR A 1 94 ? 15.455 -6.127 0.338 1.00 86.06 94 TYR A N 1
ATOM 671 C CA . TYR A 1 94 ? 14.707 -5.389 1.349 1.00 86.06 94 TYR A CA 1
ATOM 672 C C . TYR A 1 94 ? 14.650 -3.906 0.983 1.00 86.06 94 TYR A C 1
ATOM 674 O O . TYR A 1 94 ? 15.687 -3.274 0.781 1.00 86.06 94 TYR A O 1
ATOM 682 N N . ALA A 1 95 ? 13.441 -3.353 0.926 1.00 84.81 95 ALA A N 1
ATOM 683 C CA . ALA A 1 95 ? 13.190 -1.923 0.800 1.00 84.81 95 ALA A CA 1
ATOM 684 C C . ALA A 1 95 ? 12.955 -1.310 2.187 1.00 84.81 95 ALA A C 1
ATOM 686 O O . ALA A 1 95 ? 12.415 -1.960 3.082 1.00 84.81 95 ALA A O 1
ATOM 687 N N . LYS A 1 96 ? 13.348 -0.050 2.389 1.00 80.25 96 LYS A N 1
ATOM 688 C CA . LYS A 1 96 ? 13.085 0.655 3.651 1.00 80.25 96 LYS A CA 1
ATOM 689 C C . LYS A 1 96 ? 11.659 1.208 3.648 1.00 80.25 96 LYS A C 1
ATOM 691 O O . LYS A 1 96 ? 11.365 2.132 2.890 1.00 80.25 96 LYS A O 1
ATOM 696 N N . GLY A 1 97 ? 10.793 0.644 4.484 1.00 80.38 97 GLY A N 1
ATOM 697 C CA . GLY A 1 97 ? 9.448 1.163 4.714 1.00 80.38 97 GLY A CA 1
ATOM 698 C C . GLY A 1 97 ? 9.454 2.439 5.561 1.00 80.38 97 GLY A C 1
ATOM 699 O O . GLY A 1 97 ? 10.480 2.835 6.114 1.00 80.38 97 GLY A O 1
ATOM 700 N N . SER A 1 98 ? 8.297 3.085 5.670 1.00 78.00 98 SER A N 1
ATOM 701 C CA . SER A 1 98 ? 8.088 4.278 6.496 1.00 78.00 98 SER A CA 1
ATOM 702 C C . SER A 1 98 ? 7.597 3.937 7.908 1.00 78.00 98 SER A C 1
ATOM 704 O O . SER A 1 98 ? 7.763 4.739 8.822 1.00 78.00 98 SER A O 1
ATOM 706 N N . ALA A 1 99 ? 7.058 2.730 8.123 1.00 76.12 99 ALA A N 1
ATOM 707 C CA . ALA A 1 99 ? 6.642 2.271 9.449 1.00 76.12 99 ALA A CA 1
ATOM 708 C C . ALA A 1 99 ? 7.821 2.163 10.424 1.00 76.12 99 ALA A C 1
ATOM 710 O O . ALA A 1 99 ? 8.924 1.754 10.046 1.00 76.12 99 ALA A O 1
ATOM 711 N N . THR A 1 100 ? 7.565 2.495 11.689 1.00 74.06 100 THR A N 1
ATOM 712 C CA . THR A 1 100 ? 8.564 2.490 12.763 1.00 74.06 100 THR A CA 1
ATOM 713 C C . THR A 1 100 ? 8.397 1.236 13.616 1.00 74.06 100 THR A C 1
ATOM 715 O O . THR A 1 100 ? 7.356 1.019 14.230 1.00 74.06 100 THR A O 1
ATOM 718 N N . GLY A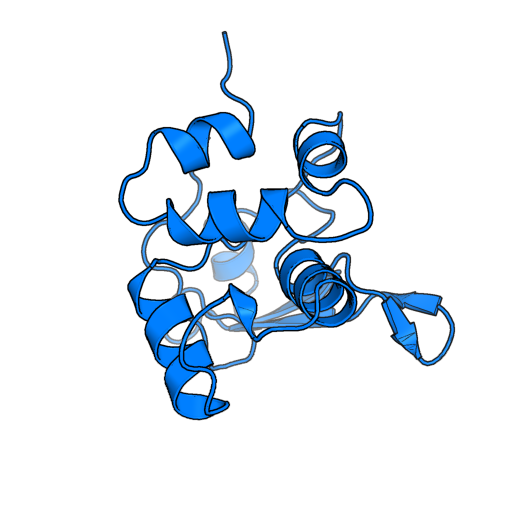 1 101 ? 9.428 0.396 13.643 1.00 68.56 101 GLY A N 1
ATOM 719 C CA . GLY A 1 101 ? 9.526 -0.785 14.493 1.00 68.56 101 GLY A CA 1
ATOM 720 C C . GLY A 1 101 ? 10.180 -0.491 15.846 1.00 68.56 101 GLY A C 1
ATOM 721 O O . GLY A 1 101 ? 10.350 0.656 16.259 1.00 68.56 101 GLY A O 1
ATOM 722 N N . ALA A 1 102 ? 10.570 -1.550 16.557 1.00 67.06 102 ALA A N 1
ATOM 723 C CA . ALA A 1 102 ? 11.214 -1.430 17.863 1.00 67.06 102 ALA A CA 1
ATOM 724 C C . ALA A 1 102 ? 12.524 -0.615 17.791 1.00 67.06 102 ALA A C 1
ATOM 726 O O . ALA A 1 102 ? 13.381 -0.879 16.949 1.00 67.06 102 ALA A O 1
ATOM 727 N N . GLY A 1 103 ? 12.689 0.345 18.708 1.00 67.94 103 GLY A N 1
ATOM 728 C CA . GLY A 1 103 ? 13.898 1.173 18.808 1.00 67.94 103 GLY A CA 1
ATOM 729 C C . GLY A 1 103 ? 14.008 2.283 17.758 1.00 67.94 103 GLY A C 1
ATOM 730 O O . GLY A 1 103 ? 15.124 2.611 17.358 1.00 67.94 103 GLY A O 1
ATOM 731 N N . ASP A 1 104 ? 12.873 2.817 17.294 1.00 68.50 104 ASP A N 1
ATOM 732 C CA . ASP A 1 104 ? 12.782 3.908 16.310 1.00 68.50 104 ASP A CA 1
ATOM 733 C C . ASP A 1 104 ? 13.419 3.586 14.944 1.00 68.50 104 ASP A C 1
ATOM 735 O O . ASP A 1 104 ? 13.800 4.475 14.184 1.00 68.50 104 ASP A O 1
ATOM 739 N N . GLN A 1 105 ? 13.538 2.296 14.613 1.00 74.50 105 GLN A N 1
ATOM 740 C CA . GLN A 1 105 ? 14.076 1.835 13.333 1.00 74.50 105 GLN A CA 1
ATOM 741 C C . GLN A 1 105 ? 12.960 1.610 12.321 1.00 74.50 105 GLN A C 1
ATOM 743 O O . GLN A 1 105 ? 11.925 1.034 12.651 1.00 74.50 105 GLN A O 1
ATOM 748 N N . ASN A 1 106 ? 13.183 1.997 11.067 1.00 78.50 106 ASN A N 1
ATOM 749 C CA . ASN A 1 106 ? 12.222 1.701 10.012 1.00 78.50 106 ASN A CA 1
ATOM 750 C C . ASN A 1 106 ? 12.124 0.196 9.737 1.00 78.50 106 ASN A C 1
ATOM 752 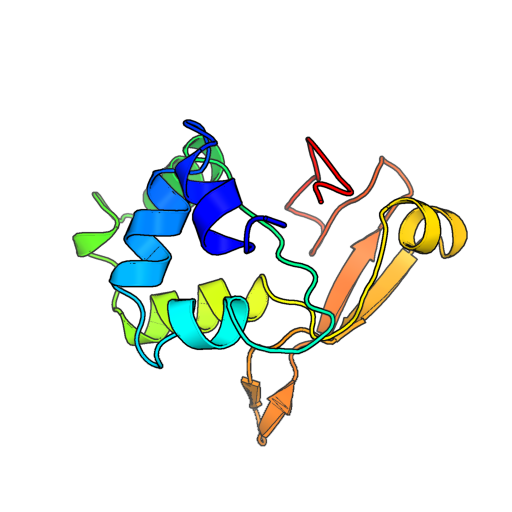O O . ASN A 1 106 ? 13.131 -0.514 9.662 1.00 78.50 106 ASN A O 1
ATOM 756 N N . ILE A 1 107 ? 10.895 -0.275 9.533 1.00 82.00 107 ILE A N 1
ATOM 757 C CA . ILE A 1 107 ? 10.623 -1.654 9.139 1.00 82.00 107 ILE A CA 1
ATOM 758 C C . ILE A 1 107 ? 11.093 -1.853 7.698 1.00 82.00 107 ILE A C 1
ATOM 760 O O . ILE A 1 107 ? 10.813 -1.053 6.805 1.00 82.00 107 ILE A O 1
ATOM 764 N N . SER A 1 108 ? 11.838 -2.932 7.475 1.00 83.44 108 SER A N 1
ATOM 765 C CA . SER A 1 108 ? 12.238 -3.345 6.133 1.00 83.44 108 SER A CA 1
ATOM 766 C C . SER A 1 108 ? 11.136 -4.189 5.500 1.00 83.44 108 SER A C 1
ATOM 768 O O . SER A 1 108 ? 10.641 -5.128 6.119 1.00 83.44 108 SER A O 1
ATOM 7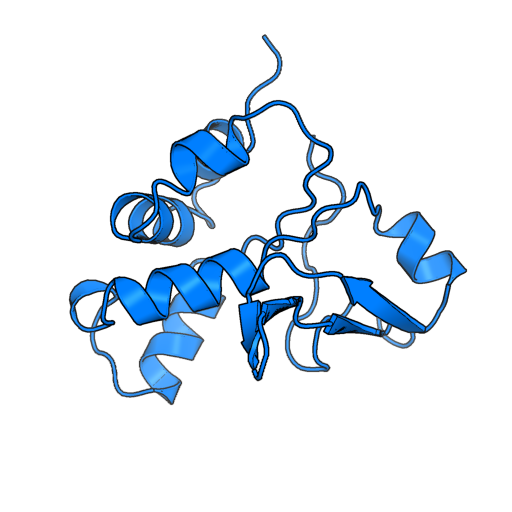70 N N . ILE A 1 109 ? 10.781 -3.872 4.260 1.00 85.69 109 ILE A N 1
ATOM 771 C CA . ILE A 1 109 ? 9.807 -4.604 3.455 1.00 85.69 109 ILE A CA 1
ATOM 772 C C . ILE A 1 109 ? 10.588 -5.552 2.556 1.00 85.69 109 ILE A C 1
ATOM 774 O O . ILE A 1 109 ? 11.387 -5.114 1.728 1.00 85.69 109 ILE A O 1
ATOM 778 N N . PHE A 1 110 ? 10.376 -6.852 2.725 1.00 87.75 110 PHE A N 1
ATOM 779 C CA . PHE A 1 110 ? 10.991 -7.836 1.843 1.00 87.75 110 PHE A CA 1
ATOM 780 C C . PHE A 1 110 ? 10.319 -7.781 0.473 1.00 87.75 110 PHE A C 1
ATOM 782 O O . PHE A 1 110 ? 9.089 -7.755 0.405 1.00 87.75 110 PHE A O 1
ATOM 789 N N . PHE A 1 111 ? 11.102 -7.807 -0.601 1.00 89.38 111 PHE A N 1
ATOM 790 C CA . PHE A 1 111 ? 10.592 -7.971 -1.953 1.00 89.38 111 PHE A CA 1
ATOM 791 C C . PHE A 1 111 ? 11.248 -9.159 -2.656 1.00 89.38 111 PHE A C 1
ATOM 793 O O . PHE A 1 111 ? 12.435 -9.436 -2.482 1.00 89.38 111 PHE A O 1
ATOM 800 N N . ASP A 1 112 ? 10.464 -9.838 -3.482 1.00 89.44 112 ASP A N 1
ATOM 801 C CA . ASP A 1 112 ? 10.899 -10.942 -4.331 1.00 89.44 112 ASP A CA 1
ATOM 802 C C . ASP A 1 112 ? 10.275 -10.763 -5.712 1.00 89.44 112 ASP A C 1
ATOM 804 O O . ASP A 1 112 ? 9.092 -10.446 -5.823 1.00 89.44 112 ASP A O 1
ATOM 808 N N . THR A 1 113 ? 11.070 -10.939 -6.761 1.00 87.38 113 THR A N 1
ATOM 809 C CA . THR A 1 113 ? 10.634 -10.827 -8.157 1.00 87.38 113 THR A CA 1
ATOM 810 C C . THR A 1 113 ? 10.707 -12.144 -8.924 1.00 87.38 113 THR A C 1
ATOM 812 O O . THR A 1 113 ? 10.341 -12.193 -10.098 1.00 87.38 113 THR A O 1
ATOM 815 N N . THR A 1 114 ? 11.076 -13.243 -8.253 1.00 83.44 114 THR A N 1
ATOM 816 C CA . THR A 1 114 ? 11.168 -14.592 -8.838 1.00 83.44 114 THR A CA 1
ATOM 817 C C . THR A 1 114 ? 9.862 -15.023 -9.513 1.00 83.44 114 THR A C 1
ATOM 819 O O . THR A 1 114 ? 9.889 -15.707 -10.531 1.00 83.44 114 THR A O 1
ATOM 822 N N . ASN A 1 115 ? 8.712 -14.596 -8.976 1.00 79.25 115 ASN A N 1
ATOM 823 C CA . ASN A 1 115 ? 7.376 -14.865 -9.523 1.00 79.25 115 ASN A CA 1
ATOM 824 C C . ASN A 1 115 ? 6.581 -13.562 -9.736 1.00 79.25 115 ASN A C 1
ATOM 826 O O . ASN A 1 115 ? 5.413 -13.467 -9.349 1.00 79.25 115 ASN A O 1
ATOM 830 N N . GLY A 1 116 ? 7.235 -12.549 -10.315 1.00 82.19 116 GLY A N 1
ATOM 831 C CA . GLY A 1 116 ? 6.713 -11.182 -10.397 1.00 82.19 116 GLY A CA 1
ATOM 832 C C . GLY A 1 116 ? 6.929 -10.410 -9.095 1.00 82.19 116 GLY A C 1
ATOM 833 O O . GLY A 1 116 ? 7.296 -11.001 -8.083 1.00 82.19 116 GLY A O 1
ATOM 834 N N . VAL A 1 117 ? 6.726 -9.089 -9.121 1.00 85.38 117 VAL A N 1
ATOM 835 C CA . VAL A 1 117 ? 7.002 -8.226 -7.962 1.00 85.38 117 VAL A CA 1
ATOM 836 C C . VAL A 1 117 ? 6.055 -8.561 -6.812 1.00 85.38 117 VAL A C 1
ATOM 838 O O . VAL A 1 117 ? 4.838 -8.363 -6.892 1.00 85.38 117 VAL A O 1
ATOM 841 N N . ARG A 1 118 ? 6.632 -9.079 -5.730 1.00 86.56 118 ARG A N 1
ATOM 842 C CA . ARG A 1 118 ? 5.939 -9.459 -4.504 1.00 86.56 118 ARG A CA 1
ATOM 843 C C . ARG A 1 118 ? 6.571 -8.789 -3.303 1.00 86.56 118 ARG A C 1
ATOM 845 O O . ARG A 1 118 ? 7.788 -8.691 -3.227 1.00 86.56 118 ARG A O 1
ATOM 852 N N . PHE A 1 119 ? 5.740 -8.415 -2.338 1.00 85.94 119 PHE A N 1
ATOM 853 C CA . PHE A 1 119 ? 6.155 -7.841 -1.065 1.00 85.94 119 PHE A CA 1
ATOM 854 C C . PHE A 1 119 ? 5.733 -8.739 0.101 1.00 85.94 119 PHE A C 1
ATOM 856 O O . PHE A 1 119 ? 4.637 -9.308 0.115 1.00 85.94 119 PHE A O 1
ATOM 863 N N . ASN A 1 120 ? 6.629 -8.892 1.078 1.00 82.88 120 ASN A N 1
ATOM 864 C CA . ASN A 1 120 ? 6.463 -9.714 2.282 1.00 82.88 120 ASN A CA 1
ATOM 865 C C . ASN A 1 120 ? 5.996 -11.156 2.002 1.00 82.88 120 ASN A C 1
ATOM 867 O O . ASN A 1 120 ? 5.318 -11.762 2.826 1.00 82.88 120 ASN A O 1
ATOM 871 N N . ASN A 1 121 ? 6.330 -11.698 0.824 1.00 76.44 121 ASN A N 1
ATOM 872 C CA . ASN A 1 121 ? 5.925 -13.027 0.347 1.00 76.44 121 ASN A CA 1
ATOM 873 C C . ASN A 1 121 ? 4.398 -13.293 0.332 1.00 76.44 121 ASN A C 1
ATOM 875 O O . ASN A 1 121 ? 3.972 -14.432 0.150 1.00 76.44 121 ASN A O 1
ATOM 879 N N . ALA A 1 122 ? 3.574 -12.256 0.504 1.00 73.50 122 ALA A N 1
ATOM 880 C CA . ALA A 1 122 ? 2.120 -12.362 0.622 1.00 73.50 122 ALA A CA 1
ATOM 881 C C . ALA A 1 122 ? 1.392 -11.468 -0.391 1.00 73.50 122 ALA A C 1
ATOM 883 O O . ALA A 1 122 ? 0.414 -11.898 -0.998 1.00 73.50 122 ALA A O 1
ATOM 884 N N . ALA A 1 123 ? 1.888 -10.249 -0.615 1.00 80.19 123 ALA A N 1
ATOM 885 C CA . ALA A 1 123 ? 1.286 -9.298 -1.541 1.00 80.19 123 ALA A CA 1
ATOM 886 C C . ALA A 1 123 ? 1.959 -9.385 -2.915 1.00 80.19 123 ALA A C 1
ATOM 888 O O . ALA A 1 123 ? 3.183 -9.360 -3.003 1.00 80.19 123 ALA A O 1
ATOM 889 N N . SER A 1 124 ? 1.176 -9.458 -3.991 1.00 82.44 124 SER A N 1
ATOM 890 C CA . SER A 1 124 ? 1.663 -9.350 -5.373 1.00 82.44 124 SER A CA 1
ATOM 891 C C . SER A 1 124 ? 1.201 -8.044 -6.002 1.00 82.44 124 SER A C 1
ATOM 893 O O . SER A 1 124 ? 0.045 -7.659 -5.830 1.00 82.44 124 SER A O 1
ATOM 895 N N . VAL A 1 125 ? 2.075 -7.401 -6.770 1.00 82.06 125 VAL A N 1
ATOM 896 C CA . VAL A 1 125 ? 1.744 -6.172 -7.494 1.00 82.06 125 VAL A CA 1
ATOM 897 C C . VAL A 1 125 ? 0.968 -6.514 -8.766 1.00 82.06 125 VAL A C 1
ATOM 899 O O . VAL A 1 125 ? 1.463 -7.251 -9.616 1.00 82.06 125 VAL A O 1
ATOM 902 N N . SER A 1 126 ? -0.253 -5.989 -8.896 1.00 81.69 126 SER A N 1
ATOM 903 C CA . SER A 1 126 ? -1.089 -6.133 -10.100 1.00 81.69 126 SER A CA 1
ATOM 904 C C . SER A 1 126 ? -0.825 -5.040 -11.134 1.00 81.69 126 SER A C 1
ATOM 906 O O . SER A 1 126 ? -0.864 -5.288 -12.336 1.00 81.69 126 SER A O 1
ATOM 908 N N . THR A 1 127 ? -0.555 -3.823 -10.671 1.00 80.75 127 THR A N 1
ATOM 909 C CA . THR A 1 127 ? -0.219 -2.668 -11.501 1.00 80.75 127 THR A CA 1
ATOM 910 C C . THR A 1 127 ? 0.911 -1.924 -10.816 1.00 80.75 127 THR A C 1
ATOM 912 O O . THR A 1 127 ? 0.818 -1.623 -9.627 1.00 80.75 127 THR A O 1
ATOM 915 N N . ALA A 1 128 ? 1.991 -1.689 -11.552 1.00 82.44 128 ALA A N 1
ATOM 916 C CA . ALA A 1 128 ? 3.181 -1.021 -11.051 1.00 82.44 128 ALA A CA 1
ATOM 917 C C . ALA A 1 128 ? 3.414 0.301 -11.785 1.00 82.44 128 ALA A C 1
ATOM 919 O O . ALA A 1 128 ? 2.869 0.502 -12.869 1.00 82.44 128 ALA A O 1
ATOM 920 N N . ASP A 1 129 ? 4.253 1.152 -11.192 1.00 80.00 129 ASP A N 1
ATOM 921 C CA . ASP A 1 129 ? 4.794 2.365 -11.815 1.00 80.00 129 ASP A CA 1
ATOM 922 C C . ASP A 1 129 ? 3.706 3.337 -12.318 1.00 80.00 129 ASP A C 1
ATOM 924 O O . ASP A 1 129 ? 3.769 3.851 -13.434 1.00 80.00 129 ASP A O 1
ATOM 928 N N . ILE A 1 130 ? 2.675 3.567 -11.494 1.00 78.50 130 ILE A N 1
ATOM 929 C CA . ILE A 1 130 ? 1.622 4.548 -11.787 1.00 78.50 130 ILE A CA 1
ATOM 930 C C . ILE A 1 130 ? 2.107 5.937 -11.351 1.00 78.50 130 ILE A C 1
ATOM 932 O O . ILE A 1 130 ? 2.411 6.133 -10.174 1.00 78.50 130 ILE A O 1
ATOM 936 N N . VAL A 1 131 ? 2.158 6.872 -12.304 1.00 69.44 131 VAL A N 1
ATOM 937 C CA . VAL A 1 131 ? 2.596 8.271 -12.137 1.00 69.44 131 VAL A CA 1
ATOM 938 C C . VAL A 1 131 ? 1.517 9.258 -12.563 1.00 69.44 131 VAL A C 1
ATOM 940 O O . VAL A 1 131 ? 0.755 8.938 -13.507 1.00 69.44 131 VAL A O 1
#

pLDDT: mean 82.81, std 6.4, range [48.78, 89.44]

Radius of gyration: 14.41 Å; chains: 1; bounding box: 34×34×32 Å

Sequence (131 aa):
MEKNIVELALDTPELSTLVAALSRADGNLVNVLSGNGPFTVLAPTNAAFSAFLADNGFSSLDQVPTDVLSQIL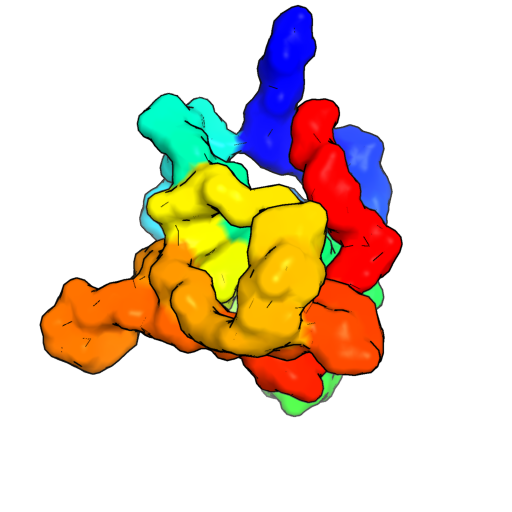LNHVIMSDVTSSDLIAAGSGYAKGSATGAGDQNISIFFDTTNGVRFNNAASVSTADIV

InterPro domains:
  IPR000782 FAS1 domain [PF02469] (14-130)
  IPR000782 FAS1 domain [PS50213] (2-131)
  IPR036378 FAS1 domain superfamily [G3DSA:2.30.180.10] (1-131)
  IPR036378 FAS1 domain superfamily [SSF82153] (3-130)
  IPR050904 Cell adhesion and biosynthesis-related protein [PTHR10900] (11-130)

Foldseek 3Di:
DDDFPLRVLVVDPQQPLVNVLCVLAPPNVVVVSRDPAQKDFQRHGPVRVVVVCVVVVHPGPVPPDNPNSNLVRQQRIFRHNAWQVNLVVVQWDWTFTRHADPPRGTDTWTWHCPPHTDTPNPDHDPDTDDD

Organism: NCBI:txid1137281

Secondary structure (DSSP, 8-state):
-PPPHHHHHHT-GGGHHHHHHHHHSTT-HHHHHTSSS--EE----HHHHHHHHHHTT-SSGGGS-HHHHHHHHHTTEESS---HHHHHHH-EEEEEEEEE-TTSPEEEEEEE-BTBSEETTTEE-SS----